Protein AF-A0A3G2UYZ2-F1 (afdb_monomer_lite)

Secondary structure (DSSP, 8-state):
--------HHHHHHHHHHTT-S-HHHHHHHHHHHHTS-HHHHHHHHIIIII---HHHHHHHHTS-HHHHHHHHHHHHHHHHHHHHHHHHHHHHHHHHHHHH---

Radius of gyration: 17.41 Å; chains: 1; bounding box: 42×29×56 Å

Structure (mmCIF, N/CA/C/O backbone):
data_AF-A0A3G2UYZ2-F1
#
_entry.id   AF-A0A3G2UYZ2-F1
#
loop_
_atom_site.group_PDB
_atom_site.id
_atom_site.type_symbol
_atom_site.label_atom_id
_atom_site.label_alt_id
_atom_site.label_comp_id
_atom_site.label_asym_id
_atom_site.label_entity_id
_atom_site.label_seq_id
_atom_site.pdbx_PDB_ins_code
_atom_site.Cartn_x
_atom_site.Cartn_y
_atom_site.Cartn_z
_atom_site.occupancy
_atom_site.B_iso_or_equiv
_atom_site.auth_seq_id
_atom_site.auth_comp_id
_atom_site.auth_asym_id
_atom_site.auth_atom_id
_atom_site.pdbx_PDB_model_num
ATOM 1 N N . MET A 1 1 ? 16.045 10.426 25.048 1.00 34.84 1 MET A N 1
ATOM 2 C CA . MET A 1 1 ? 16.022 9.330 24.056 1.00 34.84 1 MET A CA 1
ATOM 3 C C . MET A 1 1 ? 15.467 9.889 22.761 1.00 34.84 1 MET A C 1
ATOM 5 O O . MET A 1 1 ? 14.267 10.084 22.651 1.00 34.84 1 MET A O 1
ATOM 9 N N . THR A 1 2 ? 16.340 10.268 21.833 1.00 39.47 2 THR A N 1
ATOM 10 C CA . THR A 1 2 ? 15.962 10.768 20.508 1.00 39.47 2 THR A CA 1
ATOM 11 C C . THR A 1 2 ? 15.651 9.566 19.630 1.00 39.47 2 THR A C 1
ATOM 13 O O . THR A 1 2 ? 16.540 8.982 19.013 1.00 39.47 2 THR A O 1
ATOM 16 N N . ASP A 1 3 ? 14.386 9.163 19.636 1.00 40.12 3 ASP A N 1
ATOM 17 C CA . ASP A 1 3 ? 13.860 8.194 18.686 1.00 40.12 3 ASP A CA 1
ATOM 18 C C . ASP A 1 3 ? 13.945 8.852 17.303 1.00 40.12 3 ASP A C 1
ATOM 20 O O . ASP A 1 3 ? 13.203 9.787 16.988 1.00 40.12 3 ASP A O 1
ATOM 24 N N . ARG A 1 4 ? 14.958 8.488 16.507 1.00 37.59 4 ARG A N 1
ATOM 25 C CA . ARG A 1 4 ? 15.037 8.944 15.115 1.00 37.59 4 ARG A CA 1
ATOM 26 C C . ARG A 1 4 ? 13.733 8.499 14.456 1.00 37.59 4 ARG A C 1
ATOM 28 O O . ARG A 1 4 ? 13.479 7.295 14.465 1.00 37.59 4 ARG A O 1
ATOM 35 N N . PRO A 1 5 ? 12.937 9.393 13.841 1.00 42.19 5 PRO A N 1
ATOM 36 C CA . PRO A 1 5 ? 11.793 8.946 13.072 1.00 42.19 5 PRO A CA 1
ATOM 37 C C . PRO A 1 5 ? 12.355 8.091 11.942 1.00 42.19 5 PRO A C 1
ATOM 39 O O . PRO A 1 5 ? 13.014 8.592 11.029 1.00 42.19 5 PRO A O 1
ATOM 42 N N . ARG A 1 6 ? 12.169 6.774 12.057 1.00 46.03 6 ARG A N 1
ATOM 43 C CA . ARG A 1 6 ? 12.430 5.816 10.991 1.00 46.03 6 ARG A CA 1
ATOM 44 C C . ARG A 1 6 ? 11.636 6.345 9.805 1.00 46.03 6 ARG A C 1
ATOM 46 O O . ARG A 1 6 ? 10.410 6.368 9.862 1.00 46.03 6 ARG A O 1
ATOM 53 N N . MET A 1 7 ? 12.341 6.928 8.834 1.00 46.31 7 MET A N 1
ATOM 54 C CA . MET A 1 7 ? 11.727 7.645 7.722 1.00 46.31 7 MET A CA 1
ATOM 55 C C . MET A 1 7 ? 10.646 6.757 7.117 1.00 46.31 7 MET A C 1
ATOM 57 O O . MET A 1 7 ? 10.943 5.645 6.687 1.00 46.31 7 MET A O 1
ATOM 61 N N . ASP A 1 8 ? 9.410 7.253 7.133 1.00 59.59 8 ASP A N 1
ATOM 62 C CA . ASP A 1 8 ? 8.266 6.591 6.525 1.00 59.59 8 ASP A CA 1
ATOM 63 C C . ASP A 1 8 ? 8.614 6.279 5.056 1.00 59.59 8 ASP A C 1
ATOM 65 O O . ASP A 1 8 ? 8.852 7.219 4.280 1.00 59.59 8 ASP A O 1
ATOM 69 N N . PRO A 1 9 ? 8.694 4.993 4.662 1.00 56.22 9 PRO A N 1
ATOM 70 C CA . PRO A 1 9 ? 9.021 4.585 3.298 1.00 56.22 9 PRO A CA 1
ATOM 71 C C . PRO A 1 9 ? 8.133 5.274 2.258 1.00 56.22 9 PRO A C 1
ATOM 73 O O . PRO A 1 9 ? 8.586 5.571 1.152 1.00 56.22 9 PRO A O 1
ATOM 76 N N . TRP A 1 10 ? 6.901 5.634 2.630 1.00 59.44 10 TRP A N 1
ATOM 77 C CA . TRP A 1 10 ? 5.986 6.361 1.758 1.00 59.44 10 TRP A CA 1
ATOM 78 C C . TRP A 1 10 ? 6.284 7.834 1.646 1.00 59.44 10 TRP A C 1
ATOM 80 O O . TRP A 1 10 ? 6.049 8.395 0.583 1.00 59.44 10 TRP A O 1
ATOM 90 N N . ARG A 1 11 ? 6.839 8.483 2.674 1.00 63.59 11 ARG A N 1
ATOM 91 C CA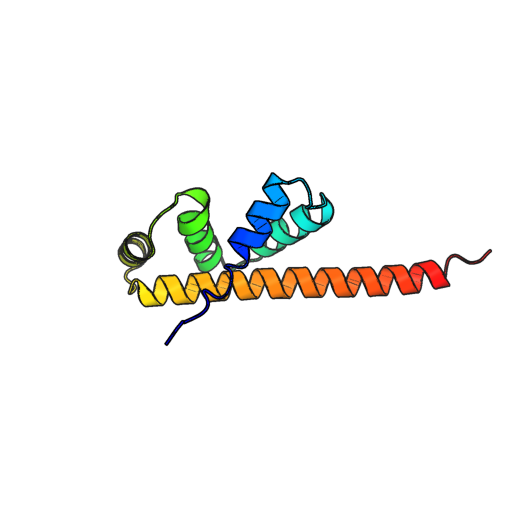 . ARG A 1 11 ? 7.330 9.857 2.511 1.00 63.59 11 ARG A CA 1
ATOM 92 C C . ARG A 1 11 ? 8.483 9.901 1.523 1.00 63.59 11 ARG A C 1
ATOM 94 O O . ARG A 1 11 ? 8.511 10.819 0.709 1.00 63.59 11 ARG A O 1
ATOM 101 N N . GLN A 1 12 ? 9.377 8.912 1.548 1.00 65.12 12 GLN A N 1
ATOM 102 C CA . GLN A 1 12 ? 10.430 8.792 0.539 1.00 65.12 12 GLN A CA 1
ATOM 103 C C . GLN A 1 12 ? 9.858 8.482 -0.844 1.00 65.12 12 GLN A C 1
ATOM 105 O O . GLN A 1 12 ? 10.198 9.177 -1.797 1.00 65.12 12 GLN A O 1
ATOM 110 N N . LEU A 1 13 ? 8.955 7.504 -0.968 1.00 63.53 13 LEU A N 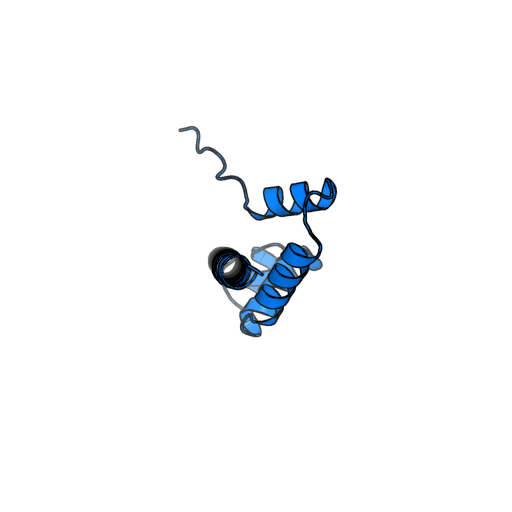1
ATOM 111 C CA . LEU A 1 13 ? 8.341 7.171 -2.254 1.00 63.53 13 LEU A CA 1
ATOM 112 C C . LEU A 1 13 ? 7.537 8.353 -2.818 1.00 63.53 13 LEU A C 1
ATOM 114 O O . LEU A 1 13 ? 7.695 8.695 -3.980 1.00 63.53 13 LEU A O 1
ATOM 118 N N . ALA A 1 14 ? 6.732 9.031 -1.997 1.00 63.91 14 ALA A N 1
ATOM 119 C CA . ALA A 1 14 ? 5.954 10.206 -2.385 1.00 63.91 14 ALA A CA 1
ATOM 120 C C . ALA A 1 14 ? 6.839 11.416 -2.713 1.00 63.91 14 ALA A C 1
ATOM 122 O O . ALA A 1 14 ? 6.501 12.188 -3.605 1.00 63.91 14 ALA A O 1
ATOM 123 N N . ALA A 1 15 ? 7.964 11.597 -2.013 1.00 67.81 15 ALA A N 1
ATOM 124 C CA . ALA A 1 15 ? 8.955 12.608 -2.370 1.00 67.81 15 ALA A CA 1
ATOM 125 C C . ALA A 1 15 ? 9.578 12.296 -3.733 1.00 67.81 15 ALA A C 1
ATOM 127 O O . ALA A 1 15 ? 9.552 13.156 -4.605 1.00 67.81 15 ALA A O 1
ATOM 128 N N . ARG A 1 16 ? 10.032 11.057 -3.960 1.00 65.56 16 ARG A N 1
ATOM 129 C CA . ARG A 1 16 ? 10.557 10.620 -5.263 1.00 65.56 16 ARG A CA 1
ATOM 130 C C . ARG A 1 16 ? 9.521 10.792 -6.376 1.00 65.56 16 ARG A C 1
ATOM 132 O O . ARG A 1 16 ? 9.851 11.289 -7.441 1.00 65.56 16 ARG A O 1
ATOM 139 N N . PHE A 1 17 ? 8.257 10.473 -6.109 1.00 65.06 17 PHE A N 1
ATOM 140 C CA . PHE A 1 17 ? 7.139 10.711 -7.025 1.00 65.06 17 PHE A CA 1
ATOM 141 C C . PHE A 1 17 ? 6.985 12.192 -7.381 1.00 65.06 17 PHE A C 1
ATOM 143 O O . PHE A 1 17 ? 6.903 12.535 -8.556 1.00 65.06 17 PHE A O 1
ATOM 150 N N . ARG A 1 18 ? 6.961 13.073 -6.369 1.00 65.50 18 ARG A N 1
ATOM 151 C CA . ARG A 1 18 ? 6.840 14.529 -6.556 1.00 65.50 18 ARG A CA 1
ATOM 152 C C . ARG A 1 18 ? 8.029 15.126 -7.300 1.00 65.50 18 ARG A C 1
ATOM 154 O O . ARG A 1 18 ? 7.845 16.087 -8.034 1.00 65.50 18 ARG A O 1
ATOM 161 N N . HIS A 1 19 ? 9.220 14.565 -7.113 1.00 72.50 19 HI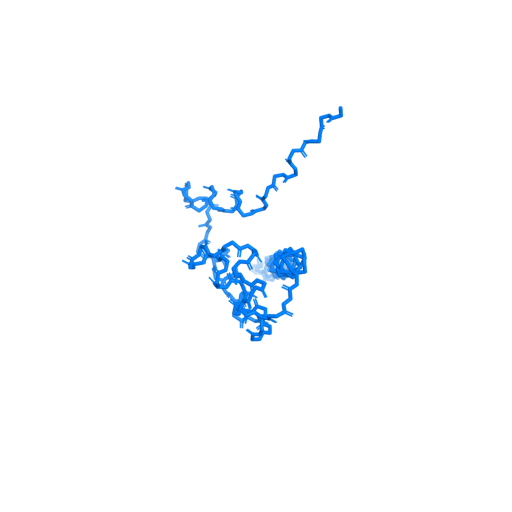S A N 1
ATOM 162 C CA . HIS A 1 19 ? 10.431 14.982 -7.817 1.00 72.50 19 HIS A CA 1
ATOM 163 C C . HIS A 1 19 ? 10.561 14.374 -9.223 1.00 72.50 19 HIS A C 1
ATOM 165 O O . HIS A 1 19 ? 11.474 14.741 -9.950 1.00 72.50 19 HIS A O 1
ATOM 171 N N . GLY A 1 20 ? 9.647 13.485 -9.636 1.00 61.12 20 GLY A N 1
ATOM 172 C CA . GLY A 1 20 ? 9.737 12.788 -10.923 1.00 61.12 20 GLY A CA 1
ATOM 173 C C . GLY A 1 20 ? 10.799 11.680 -10.958 1.00 61.12 20 GLY A C 1
ATOM 174 O O . GLY A 1 20 ? 11.030 11.087 -12.006 1.00 61.12 20 GLY A O 1
ATOM 175 N N . ASP A 1 21 ? 11.387 11.338 -9.809 1.00 67.31 21 ASP A N 1
ATOM 176 C CA . ASP A 1 21 ? 12.440 10.326 -9.625 1.00 67.31 21 ASP A CA 1
ATOM 177 C C . ASP A 1 21 ? 11.887 8.892 -9.501 1.00 67.31 21 ASP A C 1
ATOM 179 O O . ASP A 1 21 ? 12.509 7.995 -8.909 1.00 67.31 21 ASP A O 1
ATOM 183 N N . ILE A 1 22 ? 10.677 8.672 -10.014 1.00 68.88 22 ILE A N 1
ATOM 184 C CA . ILE A 1 22 ? 10.067 7.351 -10.122 1.00 68.88 22 ILE A CA 1
ATOM 185 C C . ILE A 1 22 ? 9.834 7.047 -11.586 1.00 68.88 22 ILE A C 1
ATOM 187 O O . ILE A 1 22 ? 9.062 7.701 -12.286 1.00 68.88 22 ILE A O 1
ATOM 191 N N . THR A 1 23 ? 10.505 5.998 -12.040 1.00 75.56 23 THR A N 1
ATOM 192 C CA . THR A 1 23 ? 10.338 5.515 -13.400 1.00 75.56 23 THR A CA 1
ATOM 193 C C . THR A 1 23 ? 8.928 4.933 -13.582 1.00 75.56 23 THR A C 1
ATOM 195 O O . THR A 1 23 ? 8.385 4.308 -12.665 1.00 75.56 23 THR A O 1
ATOM 198 N N . PRO A 1 24 ? 8.331 5.021 -14.786 1.00 76.62 24 PRO A N 1
ATOM 199 C CA . PRO A 1 24 ? 7.025 4.414 -15.060 1.00 76.62 24 PRO A CA 1
ATOM 200 C C . PRO A 1 24 ? 6.967 2.907 -14.765 1.00 76.62 24 PRO A C 1
ATOM 202 O O . PRO A 1 24 ? 5.897 2.351 -14.522 1.00 76.62 24 PRO A O 1
ATOM 205 N N . ILE A 1 25 ? 8.115 2.219 -14.797 1.00 78.69 25 ILE A N 1
ATOM 206 C CA . ILE A 1 25 ? 8.195 0.799 -14.460 1.00 78.69 25 ILE A CA 1
ATOM 207 C C . ILE A 1 25 ? 8.102 0.560 -12.952 1.00 78.69 25 ILE A C 1
ATOM 209 O O . ILE A 1 25 ? 7.347 -0.318 -12.551 1.00 78.69 25 ILE A O 1
ATOM 213 N N . GLU A 1 26 ? 8.781 1.355 -12.120 1.00 75.94 26 GLU A N 1
ATOM 214 C CA . GLU A 1 26 ? 8.639 1.292 -10.658 1.00 75.94 26 GLU A CA 1
ATOM 215 C C . GLU A 1 26 ? 7.191 1.565 -10.241 1.00 75.94 26 GLU A C 1
ATOM 217 O O . GLU A 1 26 ? 6.655 0.856 -9.392 1.00 75.94 26 GLU A O 1
ATOM 222 N N . LEU A 1 27 ? 6.524 2.502 -10.922 1.00 78.75 27 LEU A N 1
ATOM 223 C CA . LEU A 1 27 ? 5.111 2.797 -10.706 1.00 78.75 27 LEU A CA 1
ATOM 224 C C . LEU A 1 27 ? 4.203 1.593 -10.907 1.00 78.75 27 LEU A C 1
ATOM 226 O O . LEU A 1 27 ? 3.382 1.260 -10.056 1.00 78.75 27 LEU A O 1
ATOM 230 N N . ARG A 1 28 ? 4.380 0.925 -12.048 1.00 81.75 28 ARG A N 1
ATOM 231 C CA . ARG A 1 28 ? 3.598 -0.256 -12.403 1.00 81.75 28 ARG A CA 1
ATOM 232 C C . ARG A 1 28 ? 3.843 -1.411 -11.441 1.00 81.75 28 ARG A C 1
ATOM 234 O O . ARG A 1 28 ? 2.924 -2.184 -11.208 1.00 81.75 28 ARG A O 1
ATOM 241 N N . ARG A 1 29 ? 5.052 -1.539 -10.882 1.00 83.25 29 ARG A N 1
ATOM 242 C CA . ARG A 1 29 ? 5.337 -2.565 -9.866 1.00 83.25 29 ARG A CA 1
ATOM 243 C C . ARG A 1 29 ? 4.592 -2.282 -8.570 1.00 83.25 29 ARG A C 1
ATOM 245 O O . ARG A 1 29 ? 3.977 -3.192 -8.037 1.00 83.25 29 ARG A O 1
ATOM 252 N N . VAL A 1 30 ? 4.613 -1.034 -8.101 1.00 83.62 30 VAL A N 1
ATOM 253 C CA . VAL A 1 30 ? 3.868 -0.640 -6.897 1.00 83.62 30 VAL A CA 1
ATOM 254 C C . VAL A 1 30 ? 2.370 -0.855 -7.102 1.00 83.62 30 VAL A C 1
ATOM 256 O O . VAL A 1 30 ? 1.745 -1.472 -6.252 1.00 83.62 30 VAL A O 1
ATOM 259 N N . ALA A 1 31 ? 1.814 -0.427 -8.241 1.00 84.25 31 ALA A N 1
ATOM 260 C CA . ALA A 1 31 ? 0.401 -0.639 -8.559 1.00 84.25 31 ALA A CA 1
ATOM 261 C C . ALA A 1 31 ? 0.029 -2.130 -8.542 1.00 84.25 31 ALA A C 1
ATOM 263 O O . ALA A 1 31 ? -0.876 -2.522 -7.823 1.00 84.25 31 ALA A O 1
ATOM 264 N N . ARG A 1 32 ? 0.810 -2.982 -9.220 1.00 86.75 32 ARG A N 1
ATOM 265 C CA . ARG A 1 32 ? 0.594 -4.440 -9.202 1.00 86.75 32 ARG A CA 1
ATOM 266 C C . ARG A 1 32 ? 0.698 -5.048 -7.809 1.00 86.75 32 ARG A C 1
ATOM 268 O O . ARG A 1 32 ? -0.036 -5.976 -7.506 1.00 86.75 32 ARG A O 1
ATOM 275 N N . ALA A 1 33 ? 1.631 -4.570 -6.992 1.00 88.12 33 ALA A N 1
ATOM 276 C CA . ALA A 1 33 ? 1.795 -5.059 -5.630 1.00 88.12 33 ALA A CA 1
ATOM 277 C C . ALA A 1 33 ? 0.610 -4.662 -4.737 1.00 88.12 33 ALA A C 1
ATOM 279 O O . ALA A 1 33 ? 0.246 -5.433 -3.858 1.00 88.12 33 ALA A O 1
ATOM 280 N N . VAL A 1 34 ? 0.003 -3.495 -4.978 1.00 88.12 34 VAL A N 1
ATOM 281 C CA . VAL A 1 34 ? -1.248 -3.076 -4.329 1.00 88.12 34 VAL A CA 1
ATOM 282 C C . VAL A 1 34 ? -2.420 -3.925 -4.829 1.00 88.12 34 VAL A C 1
ATOM 284 O O . VAL A 1 34 ? -3.134 -4.479 -4.003 1.00 88.12 34 VAL A O 1
ATOM 287 N N . ASP A 1 35 ? -2.563 -4.113 -6.144 1.00 87.25 35 ASP A N 1
ATOM 288 C CA . ASP A 1 35 ? -3.635 -4.929 -6.745 1.00 87.25 35 ASP A CA 1
ATOM 289 C C . ASP A 1 35 ? -3.570 -6.409 -6.324 1.00 87.25 35 ASP A C 1
ATOM 291 O O . ASP A 1 35 ? -4.569 -7.119 -6.365 1.00 87.25 35 ASP A O 1
ATOM 295 N N . ALA A 1 36 ? -2.386 -6.897 -5.944 1.00 88.69 36 ALA A N 1
ATOM 296 C CA . ALA A 1 36 ? -2.169 -8.268 -5.486 1.00 88.69 36 ALA A CA 1
ATOM 297 C C . ALA A 1 36 ? -2.426 -8.464 -3.980 1.00 88.69 36 ALA A C 1
ATOM 299 O O . ALA A 1 36 ? -2.244 -9.575 -3.472 1.00 88.69 36 ALA A O 1
ATOM 300 N N . LEU A 1 37 ? -2.789 -7.407 -3.248 1.00 89.25 37 LEU A N 1
ATOM 301 C CA . LEU A 1 37 ? -3.149 -7.530 -1.840 1.00 89.25 37 LEU A CA 1
ATOM 302 C C . LEU A 1 37 ? -4.465 -8.310 -1.686 1.00 89.25 37 LEU A C 1
ATOM 304 O O . LEU A 1 37 ? -5.361 -8.164 -2.512 1.00 89.25 37 LEU A O 1
ATOM 308 N N . PRO A 1 38 ? -4.616 -9.092 -0.602 1.00 91.19 38 PRO A N 1
ATOM 309 C CA . PRO A 1 38 ? -5.920 -9.587 -0.169 1.00 91.19 38 PRO A CA 1
ATOM 310 C C . PRO A 1 38 ? -6.947 -8.452 -0.048 1.00 91.19 38 PRO A C 1
ATOM 312 O O . PRO A 1 38 ? -6.580 -7.351 0.362 1.00 91.19 38 PRO A O 1
ATOM 315 N N . ASP A 1 39 ? -8.216 -8.720 -0.364 1.00 89.62 39 ASP A N 1
ATOM 316 C CA . ASP A 1 39 ? -9.274 -7.698 -0.447 1.00 89.62 39 ASP A CA 1
ATOM 317 C C . ASP A 1 39 ? -9.401 -6.843 0.825 1.00 89.62 39 ASP A C 1
ATOM 319 O O . ASP A 1 39 ? -9.557 -5.623 0.746 1.00 89.62 39 ASP A O 1
ATOM 323 N N . ASP A 1 40 ? -9.279 -7.459 2.004 1.00 88.69 40 ASP A N 1
ATOM 324 C CA . ASP A 1 40 ? -9.335 -6.773 3.298 1.00 88.69 40 ASP A CA 1
ATOM 325 C C . ASP A 1 40 ? -8.162 -5.799 3.476 1.00 88.69 40 ASP A C 1
ATOM 327 O O . ASP A 1 40 ? -8.332 -4.651 3.891 1.00 88.69 40 ASP A O 1
ATOM 331 N N . LEU A 1 41 ? -6.961 -6.234 3.102 1.00 89.12 41 LEU A N 1
ATOM 332 C CA . LEU A 1 41 ? -5.748 -5.432 3.157 1.00 89.12 41 LEU A CA 1
ATOM 333 C C . LEU A 1 41 ? -5.730 -4.335 2.087 1.00 89.12 41 LEU A C 1
ATOM 335 O O . LEU A 1 41 ? -5.279 -3.221 2.360 1.00 89.12 41 LEU A O 1
ATOM 339 N N . HIS A 1 42 ? -6.245 -4.624 0.894 1.00 89.31 42 HIS A N 1
ATOM 340 C CA . HIS A 1 42 ? -6.418 -3.647 -0.172 1.00 89.31 42 HIS A CA 1
ATOM 341 C C . HIS A 1 42 ? -7.391 -2.541 0.256 1.00 89.31 42 HIS A C 1
ATOM 343 O O . HIS A 1 42 ? -7.090 -1.357 0.105 1.00 89.31 42 HIS A O 1
ATOM 349 N N . HIS A 1 43 ? -8.522 -2.910 0.862 1.00 89.62 43 HIS A N 1
ATOM 350 C CA . HIS A 1 43 ? -9.510 -1.952 1.352 1.00 89.62 43 HIS A CA 1
ATOM 351 C C . HIS A 1 43 ? -8.937 -1.041 2.447 1.00 89.62 43 HIS A C 1
ATOM 353 O O . HIS A 1 43 ? -8.996 0.182 2.317 1.00 89.62 43 HIS A O 1
ATOM 359 N N . ILE A 1 44 ? -8.280 -1.621 3.459 1.00 89.69 44 ILE A N 1
ATOM 360 C CA . ILE A 1 44 ? -7.590 -0.874 4.526 1.00 89.69 44 ILE A CA 1
ATOM 361 C C . ILE A 1 44 ? -6.542 0.083 3.946 1.00 89.69 44 ILE A C 1
ATOM 363 O O . ILE A 1 44 ? -6.414 1.230 4.383 1.00 89.69 44 ILE A O 1
ATOM 367 N N . PHE A 1 45 ? -5.772 -0.381 2.959 1.00 88.44 45 PHE A N 1
ATOM 368 C CA . PHE A 1 45 ? -4.771 0.443 2.294 1.00 88.44 45 PHE A CA 1
ATOM 369 C C . PHE A 1 45 ? -5.409 1.643 1.591 1.00 88.44 45 PHE A C 1
ATOM 371 O O . PHE A 1 45 ? -4.930 2.766 1.755 1.00 88.44 45 PHE A O 1
ATOM 378 N N . CYS A 1 46 ? -6.495 1.426 0.850 1.00 87.00 46 CYS A N 1
ATOM 379 C CA . CYS A 1 46 ? -7.198 2.480 0.127 1.00 87.00 46 CYS A CA 1
ATOM 380 C C . CYS A 1 46 ? -7.821 3.520 1.065 1.00 87.00 46 CYS A C 1
ATOM 382 O O . CYS A 1 46 ? -7.613 4.719 0.859 1.00 87.00 46 CYS A O 1
ATOM 384 N N . GLN A 1 47 ? -8.478 3.073 2.134 1.00 86.94 47 GLN A N 1
ATOM 385 C CA . GLN A 1 47 ? -9.038 3.938 3.174 1.00 86.94 47 GLN A CA 1
ATOM 386 C C . GLN A 1 47 ? -7.966 4.828 3.817 1.00 86.94 47 GLN A C 1
ATOM 388 O O . GLN A 1 47 ? -8.111 6.047 3.915 1.00 86.94 47 GLN A O 1
ATOM 393 N N . CYS A 1 48 ? -6.829 4.240 4.191 1.00 87.31 48 CYS A N 1
ATOM 394 C CA . CYS A 1 48 ? -5.728 5.000 4.775 1.00 87.31 48 CYS A CA 1
ATOM 395 C C . CYS A 1 48 ? -5.091 5.965 3.763 1.00 87.31 48 CYS A C 1
ATOM 397 O O . CYS A 1 48 ? -4.775 7.110 4.089 1.00 87.31 48 CYS A O 1
ATOM 399 N N . ARG A 1 49 ? -4.861 5.510 2.525 1.00 83.75 49 ARG A N 1
ATOM 400 C CA . ARG A 1 49 ? -3.990 6.220 1.582 1.00 83.75 49 ARG A CA 1
ATOM 401 C C . ARG A 1 49 ? -4.709 7.219 0.685 1.00 83.75 49 ARG A C 1
ATOM 403 O O . ARG A 1 49 ? -4.111 8.259 0.386 1.00 83.75 49 ARG A O 1
ATOM 410 N N . PHE A 1 50 ? -5.902 6.880 0.206 1.00 82.00 50 PHE A N 1
ATOM 411 C CA . PHE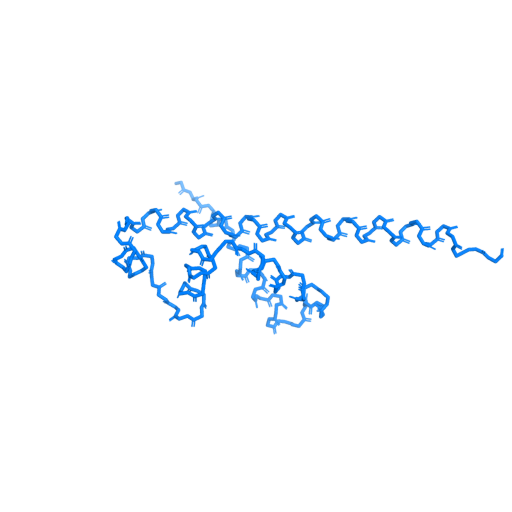 A 1 50 ? -6.655 7.669 -0.772 1.00 82.00 50 PHE A CA 1
ATOM 412 C C . PHE A 1 50 ? -7.791 8.452 -0.127 1.00 82.00 50 PHE A C 1
ATOM 414 O O . PHE A 1 50 ? -8.006 9.600 -0.500 1.00 82.00 50 PHE A O 1
ATOM 421 N N . GLU A 1 51 ? -8.461 7.863 0.861 1.00 86.19 51 GLU A N 1
ATOM 422 C CA . GLU A 1 51 ? -9.533 8.538 1.603 1.00 86.19 51 GLU A CA 1
ATOM 423 C C . GLU A 1 51 ? -8.981 9.361 2.777 1.00 86.19 51 GLU A C 1
ATOM 425 O O . GLU A 1 51 ? -9.618 10.309 3.225 1.00 86.19 51 GLU A O 1
ATOM 430 N N . GLY A 1 52 ? -7.755 9.063 3.223 1.00 84.75 52 GLY A N 1
ATOM 431 C CA . GLY A 1 52 ? -7.070 9.822 4.269 1.00 84.75 52 GLY A CA 1
ATOM 432 C C . GLY A 1 52 ? -7.604 9.549 5.673 1.00 84.75 52 GLY A C 1
ATOM 433 O O . GLY A 1 52 ? -7.360 10.357 6.569 1.00 84.75 52 GLY A O 1
ATOM 434 N N . LEU A 1 53 ? -8.304 8.426 5.861 1.00 87.56 53 LEU A N 1
ATOM 435 C CA . LEU A 1 53 ? -8.830 8.025 7.159 1.00 87.56 53 LEU A CA 1
ATOM 436 C C . LEU A 1 53 ? -7.690 7.749 8.142 1.00 87.56 53 LEU A C 1
ATOM 438 O O . LEU A 1 53 ? -6.662 7.144 7.813 1.00 87.56 53 LEU A O 1
ATOM 442 N N . SER A 1 54 ? -7.890 8.189 9.377 1.00 88.94 54 SER A N 1
ATOM 443 C CA . SER A 1 54 ? -7.020 7.860 10.496 1.00 88.94 54 SER A CA 1
ATOM 444 C C . SER A 1 54 ? -7.155 6.384 10.878 1.00 88.94 54 SER A C 1
ATOM 446 O O . SER A 1 54 ? -8.151 5.721 10.596 1.00 88.94 54 SER A O 1
ATOM 448 N N . PHE A 1 55 ? -6.162 5.850 11.592 1.00 88.31 55 PHE A N 1
ATOM 449 C CA . PHE A 1 55 ? -6.234 4.468 12.080 1.00 88.31 55 PHE A CA 1
ATOM 450 C C . PHE A 1 55 ? -7.387 4.234 13.064 1.00 88.31 55 PHE A C 1
ATOM 452 O O . PHE A 1 55 ? -7.833 3.099 13.194 1.00 88.31 55 PHE A O 1
ATOM 459 N N . ALA A 1 56 ? -7.855 5.283 13.748 1.00 88.94 56 ALA A N 1
ATOM 460 C CA . ALA A 1 56 ? -9.024 5.201 14.617 1.00 88.94 56 ALA A CA 1
ATOM 461 C C . ALA A 1 56 ? -10.303 5.002 13.793 1.00 88.94 56 ALA A C 1
ATOM 463 O O . ALA A 1 56 ? -11.020 4.043 14.039 1.00 88.94 56 ALA A O 1
ATOM 464 N N . GLU A 1 57 ? -10.516 5.820 12.758 1.00 89.81 57 GLU A N 1
ATOM 465 C CA . GLU A 1 57 ? -11.681 5.714 11.862 1.00 89.81 57 GLU A CA 1
ATOM 466 C C . GLU A 1 57 ? -11.702 4.380 11.100 1.00 89.81 57 GLU A C 1
ATOM 468 O O . GLU A 1 57 ? -12.743 3.739 10.980 1.00 89.81 57 GLU A O 1
ATOM 473 N N . ILE A 1 58 ? -10.537 3.915 10.636 1.00 89.31 58 ILE A N 1
ATOM 474 C CA . ILE A 1 58 ? -10.400 2.590 10.009 1.00 89.31 58 ILE A CA 1
ATOM 475 C C . ILE A 1 58 ? -10.718 1.479 11.017 1.00 89.31 58 ILE A C 1
ATOM 477 O O . ILE A 1 58 ? -11.372 0.497 10.672 1.00 89.31 58 ILE A O 1
ATOM 481 N N . GLY A 1 59 ? -10.242 1.619 12.257 1.00 90.56 59 GLY A N 1
ATOM 482 C CA . GLY A 1 59 ? -10.505 0.664 13.328 1.00 90.56 59 GLY A CA 1
ATOM 483 C C . GLY A 1 59 ? -11.992 0.558 13.659 1.00 90.56 59 GLY A C 1
ATOM 484 O O . GLY A 1 59 ? -12.520 -0.548 13.710 1.00 90.56 59 GLY A O 1
ATOM 485 N N . GLU A 1 60 ? -12.677 1.695 13.792 1.00 91.94 60 GLU A N 1
ATOM 486 C CA . GLU A 1 60 ? -14.125 1.763 14.023 1.00 91.94 60 GLU A CA 1
ATOM 487 C C . GLU A 1 60 ? -14.921 1.101 12.892 1.00 91.94 60 GLU A C 1
ATOM 489 O O . GLU A 1 60 ? -15.827 0.315 13.159 1.00 91.94 60 GLU A O 1
ATOM 494 N N . GLY A 1 61 ? -14.554 1.351 11.630 1.00 89.75 61 GLY A N 1
ATOM 495 C CA . GLY A 1 61 ? -15.229 0.752 10.474 1.00 89.75 61 GLY A CA 1
ATOM 496 C C . GLY A 1 61 ? -15.052 -0.767 10.344 1.00 89.75 61 GLY A C 1
ATOM 497 O O . GLY A 1 61 ? -15.840 -1.416 9.658 1.00 89.75 61 GLY A O 1
ATOM 498 N N . LEU A 1 62 ? -14.031 -1.336 10.991 1.00 89.06 62 LEU A N 1
ATOM 499 C CA . LEU A 1 62 ? -13.667 -2.755 10.905 1.00 89.06 62 LEU A CA 1
ATOM 500 C C . LEU A 1 62 ? -13.822 -3.513 12.229 1.00 89.06 62 LEU A C 1
ATOM 502 O O . LEU A 1 62 ? -13.466 -4.688 12.284 1.00 89.06 62 LEU A O 1
ATOM 506 N N . ASP A 1 63 ? -14.328 -2.855 13.274 1.00 93.69 63 ASP A N 1
ATOM 507 C CA . ASP A 1 63 ? -14.431 -3.391 14.638 1.00 93.69 63 ASP A CA 1
ATOM 508 C C . ASP A 1 63 ? -13.087 -3.924 15.186 1.00 93.69 63 ASP A C 1
ATOM 510 O O . ASP A 1 63 ? -12.991 -4.984 15.805 1.00 93.69 63 ASP A O 1
ATOM 514 N N . ILE A 1 64 ? -12.002 -3.185 14.928 1.00 92.75 64 ILE A N 1
ATOM 515 C CA . ILE A 1 64 ? -10.654 -3.483 15.432 1.00 92.75 64 ILE A CA 1
ATOM 516 C C . ILE A 1 64 ? -10.047 -2.272 16.140 1.00 92.75 64 ILE A C 1
ATOM 518 O O . ILE A 1 64 ? -10.410 -1.121 15.909 1.00 92.75 64 ILE A O 1
ATOM 522 N N . SER A 1 65 ? -9.042 -2.511 16.984 1.00 94.88 65 SER A N 1
ATOM 523 C CA . SER A 1 65 ? -8.311 -1.407 17.615 1.00 94.88 65 SER A CA 1
ATOM 524 C C . SER A 1 65 ? -7.512 -0.583 16.593 1.00 94.88 65 SER A C 1
ATOM 526 O O . SER A 1 65 ? -6.962 -1.121 15.628 1.00 94.88 65 SER A O 1
ATOM 528 N N . ALA A 1 66 ? -7.342 0.716 16.859 1.00 90.12 66 ALA A N 1
ATOM 529 C CA . ALA A 1 66 ? -6.506 1.594 16.034 1.00 90.12 66 ALA A CA 1
ATOM 530 C C . ALA A 1 66 ? -5.053 1.089 15.905 1.00 90.12 66 ALA A C 1
ATOM 532 O O . ALA A 1 66 ? -4.422 1.233 14.858 1.00 90.12 66 ALA A O 1
ATOM 533 N N . GLU A 1 67 ? -4.518 0.453 16.951 1.00 91.12 67 GLU A N 1
ATOM 534 C CA . GLU A 1 67 ? -3.178 -0.142 16.920 1.00 91.12 67 GLU A CA 1
ATOM 535 C C . GLU A 1 67 ? -3.124 -1.384 16.018 1.00 91.12 67 GLU A C 1
ATOM 537 O O . GLU A 1 67 ? -2.121 -1.652 15.358 1.00 91.12 67 GLU A O 1
ATOM 542 N N . GLU A 1 68 ? -4.209 -2.150 15.939 1.00 90.75 68 GLU A N 1
ATOM 543 C CA . GLU A 1 68 ? -4.314 -3.252 14.991 1.00 90.75 68 GLU A CA 1
ATOM 544 C C . GLU A 1 68 ? -4.432 -2.768 13.547 1.00 90.75 68 GLU A C 1
ATOM 546 O O . GLU A 1 68 ? -3.707 -3.275 12.688 1.00 90.75 68 GLU A O 1
ATOM 551 N N . ALA A 1 69 ? -5.239 -1.737 13.289 1.00 88.56 69 ALA A N 1
ATOM 552 C CA . ALA A 1 69 ? -5.290 -1.078 11.985 1.00 88.56 69 ALA A CA 1
ATOM 553 C C . ALA A 1 69 ? -3.899 -0.562 11.572 1.00 88.56 69 ALA A C 1
ATOM 555 O O . ALA A 1 69 ? -3.425 -0.844 10.470 1.00 88.56 69 ALA A O 1
ATOM 556 N N . A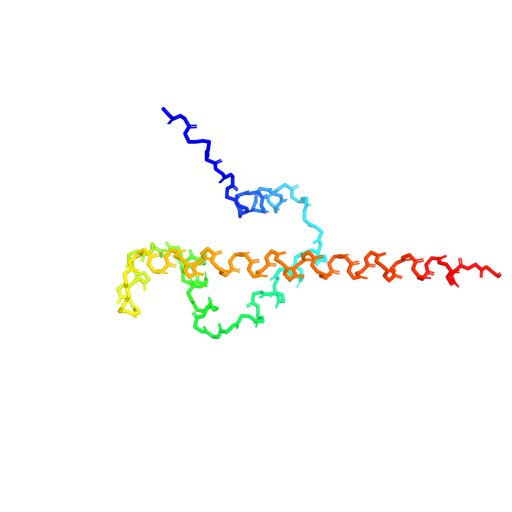RG A 1 70 ? -3.176 0.092 12.493 1.00 88.75 70 ARG A N 1
ATOM 557 C CA . ARG A 1 70 ? -1.790 0.536 12.282 1.00 88.75 70 ARG A CA 1
ATOM 558 C C . ARG A 1 70 ? -0.850 -0.625 11.943 1.00 88.75 70 ARG A C 1
ATOM 560 O O . ARG A 1 70 ? -0.051 -0.505 11.012 1.00 88.75 70 ARG A O 1
ATOM 567 N N . ARG A 1 71 ? -0.925 -1.746 12.671 1.00 90.75 71 ARG A N 1
ATOM 568 C CA . ARG A 1 71 ? -0.110 -2.945 12.399 1.00 90.75 71 ARG A CA 1
ATOM 569 C C . ARG A 1 71 ? -0.426 -3.553 11.034 1.00 90.75 71 ARG A C 1
ATOM 571 O O . ARG A 1 71 ? 0.508 -3.891 10.308 1.00 90.75 71 ARG A O 1
ATOM 578 N N . LYS A 1 72 ? -1.706 -3.652 10.666 1.00 90.44 72 LYS A N 1
ATOM 579 C CA . LYS A 1 72 ? -2.138 -4.133 9.344 1.00 90.44 72 LYS A CA 1
ATOM 580 C C . LYS A 1 72 ? -1.588 -3.239 8.235 1.00 90.44 72 LYS A C 1
ATOM 582 O O . LYS A 1 72 ? -0.946 -3.751 7.322 1.00 90.44 72 LYS A O 1
ATOM 587 N N . VAL A 1 73 ? -1.721 -1.916 8.365 1.00 88.38 73 VAL A N 1
ATOM 588 C CA . VAL A 1 73 ? -1.135 -0.951 7.420 1.00 88.38 73 VAL A CA 1
ATOM 589 C C . VAL A 1 73 ? 0.380 -1.125 7.333 1.00 88.38 73 VAL A C 1
ATOM 591 O O . VAL A 1 73 ? 0.902 -1.309 6.242 1.00 88.38 73 VAL A O 1
ATOM 594 N N . ALA A 1 74 ? 1.109 -1.173 8.449 1.00 86.56 74 ALA A N 1
ATOM 595 C CA . ALA A 1 74 ? 2.556 -1.404 8.421 1.00 86.56 74 ALA A CA 1
ATOM 596 C C . ALA A 1 74 ? 2.943 -2.724 7.719 1.00 86.56 74 ALA A C 1
ATOM 598 O O . ALA A 1 74 ? 3.920 -2.763 6.967 1.00 86.56 74 ALA A O 1
ATOM 599 N N . GLY A 1 75 ? 2.160 -3.788 7.920 1.00 88.94 75 GLY A N 1
ATOM 600 C CA . GLY A 1 75 ? 2.327 -5.071 7.238 1.00 88.94 75 GLY A CA 1
ATOM 601 C C . GLY A 1 75 ? 2.115 -4.977 5.726 1.00 88.94 75 GLY A C 1
ATOM 602 O O . GLY A 1 75 ? 2.950 -5.460 4.964 1.00 88.94 75 GLY A O 1
ATOM 603 N N . ILE A 1 76 ? 1.061 -4.286 5.286 1.00 89.12 76 ILE A N 1
ATOM 604 C CA . ILE A 1 76 ? 0.784 -4.019 3.865 1.00 89.12 76 ILE A CA 1
ATOM 605 C C . ILE A 1 76 ? 1.978 -3.329 3.201 1.00 89.12 76 ILE A C 1
ATOM 607 O O . ILE A 1 76 ? 2.442 -3.728 2.134 1.00 89.12 76 ILE A O 1
ATOM 611 N N . ILE A 1 77 ? 2.525 -2.318 3.869 1.00 86.00 77 ILE A N 1
ATOM 612 C CA . ILE A 1 77 ? 3.670 -1.550 3.380 1.00 86.00 77 ILE A CA 1
ATOM 613 C C . ILE A 1 77 ? 4.899 -2.443 3.207 1.00 86.00 77 ILE A C 1
ATOM 615 O O . ILE A 1 77 ? 5.613 -2.342 2.204 1.00 86.00 77 ILE A O 1
ATOM 619 N N . ALA A 1 78 ? 5.146 -3.325 4.175 1.00 85.69 78 ALA A N 1
ATOM 620 C CA . ALA A 1 78 ? 6.240 -4.280 4.110 1.00 85.69 78 ALA A CA 1
ATOM 621 C C . ALA A 1 78 ? 6.052 -5.280 2.958 1.00 85.69 78 ALA A C 1
ATOM 623 O O . ALA A 1 78 ? 7.015 -5.550 2.240 1.00 85.69 78 ALA A O 1
ATOM 624 N N . LEU A 1 79 ? 4.828 -5.772 2.734 1.00 86.81 79 LEU A N 1
ATOM 625 C CA . LEU A 1 79 ? 4.504 -6.671 1.621 1.00 86.81 79 LEU A CA 1
ATOM 626 C C . LEU A 1 79 ? 4.759 -6.010 0.263 1.00 86.81 79 LEU A C 1
ATOM 628 O O . LEU A 1 79 ? 5.478 -6.576 -0.560 1.00 86.81 79 LEU A O 1
ATOM 632 N N . ILE A 1 80 ? 4.256 -4.789 0.058 1.00 86.44 80 ILE A N 1
ATOM 633 C CA . ILE A 1 80 ? 4.476 -4.030 -1.183 1.00 86.44 80 ILE A CA 1
ATOM 634 C C . ILE A 1 80 ? 5.974 -3.788 -1.406 1.00 86.44 80 ILE A C 1
ATOM 636 O O . ILE A 1 80 ? 6.494 -3.983 -2.507 1.00 86.44 80 ILE A O 1
ATOM 640 N N . SER A 1 81 ? 6.696 -3.389 -0.356 1.00 82.69 81 SER A N 1
ATOM 641 C CA . SER A 1 81 ? 8.140 -3.136 -0.441 1.00 82.69 81 SER A CA 1
ATOM 642 C C . SER A 1 81 ? 8.908 -4.410 -0.805 1.00 82.69 81 SER A C 1
ATOM 644 O O . SER A 1 81 ? 9.775 -4.397 -1.676 1.00 82.69 81 SER A O 1
ATOM 646 N N . HIS A 1 82 ? 8.553 -5.537 -0.189 1.00 84.88 82 HIS A N 1
ATOM 647 C CA . HIS A 1 82 ? 9.191 -6.817 -0.460 1.00 84.88 82 HIS A CA 1
ATOM 648 C C . HIS A 1 82 ? 8.927 -7.314 -1.887 1.00 84.88 82 HIS A C 1
ATOM 650 O O . HIS A 1 82 ? 9.857 -7.759 -2.565 1.00 84.88 82 HIS A O 1
ATOM 656 N N . ASP A 1 83 ? 7.685 -7.221 -2.366 1.00 86.19 83 ASP A N 1
ATOM 657 C CA . ASP A 1 83 ? 7.335 -7.649 -3.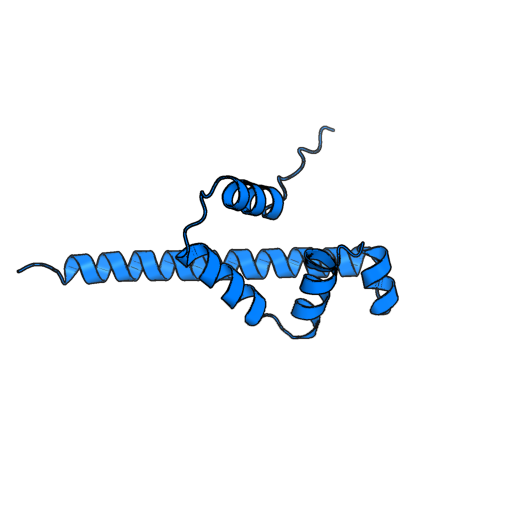720 1.00 86.19 83 ASP A CA 1
ATOM 658 C C . ASP A 1 83 ? 8.032 -6.786 -4.780 1.00 86.19 83 ASP A C 1
ATOM 660 O O . ASP A 1 83 ? 8.688 -7.303 -5.691 1.00 86.19 83 ASP A O 1
ATOM 664 N N . THR A 1 84 ? 8.000 -5.462 -4.610 1.00 82.62 84 THR A N 1
ATOM 665 C CA . THR A 1 84 ? 8.656 -4.532 -5.540 1.00 82.62 84 THR A CA 1
ATOM 666 C C . THR A 1 84 ? 10.171 -4.742 -5.603 1.00 82.62 84 THR A C 1
ATOM 668 O O . THR A 1 84 ? 10.745 -4.746 -6.700 1.00 82.62 84 THR A O 1
ATOM 671 N N . GLU A 1 85 ? 10.829 -5.005 -4.469 1.00 84.75 85 GLU A N 1
ATOM 672 C CA . GLU A 1 85 ? 12.243 -5.389 -4.432 1.00 84.75 85 GLU A CA 1
ATOM 673 C C . GLU A 1 85 ? 12.506 -6.729 -5.122 1.00 84.75 85 GLU A C 1
ATOM 675 O O . GLU A 1 85 ? 13.460 -6.855 -5.899 1.00 84.75 85 GLU A O 1
ATOM 680 N N . ARG A 1 86 ? 11.678 -7.744 -4.855 1.00 86.62 86 ARG A N 1
ATOM 681 C CA . ARG A 1 86 ? 11.814 -9.072 -5.463 1.00 86.62 86 ARG A CA 1
ATOM 682 C C . ARG A 1 86 ? 11.727 -8.979 -6.984 1.00 86.62 86 ARG A C 1
ATOM 684 O O . ARG A 1 86 ? 12.578 -9.545 -7.677 1.00 86.62 86 ARG A O 1
ATOM 691 N N . GLN A 1 87 ? 10.760 -8.226 -7.501 1.00 84.31 87 GLN A N 1
ATOM 692 C CA . GLN A 1 87 ? 10.609 -7.976 -8.932 1.00 84.31 87 GLN A CA 1
ATOM 693 C C . GLN A 1 87 ? 11.809 -7.212 -9.509 1.00 84.31 87 GLN A C 1
ATOM 695 O O . GLN A 1 87 ? 12.330 -7.588 -10.561 1.00 84.31 87 GLN A O 1
ATOM 700 N N . ALA A 1 88 ? 12.309 -6.189 -8.809 1.00 83.38 88 ALA A N 1
ATOM 701 C CA . ALA A 1 88 ? 13.484 -5.434 -9.247 1.00 83.38 88 ALA A CA 1
ATOM 702 C C . ALA A 1 88 ? 14.735 -6.325 -9.360 1.00 83.38 88 ALA A C 1
ATOM 704 O O . ALA A 1 88 ? 15.468 -6.254 -10.350 1.00 83.38 88 ALA A O 1
ATOM 705 N N . ARG A 1 89 ? 14.958 -7.212 -8.379 1.00 85.81 89 ARG A N 1
ATOM 706 C CA . ARG A 1 89 ? 16.066 -8.182 -8.394 1.00 85.81 89 ARG A CA 1
ATOM 707 C C . ARG A 1 89 ? 15.918 -9.199 -9.523 1.00 85.81 89 ARG A C 1
ATOM 709 O O . ARG A 1 89 ? 16.909 -9.523 -10.179 1.00 85.81 89 ARG A O 1
ATOM 716 N N . ALA A 1 90 ? 14.703 -9.697 -9.759 1.00 85.12 90 ALA A N 1
ATOM 717 C CA . ALA A 1 90 ? 14.424 -10.622 -10.853 1.00 85.12 90 ALA A CA 1
ATOM 718 C C . ALA A 1 90 ? 14.719 -9.977 -12.214 1.00 85.12 90 ALA A C 1
ATOM 720 O O . ALA A 1 90 ? 15.393 -10.581 -13.046 1.00 85.12 90 ALA A O 1
ATOM 721 N N . GLU A 1 91 ? 14.305 -8.728 -12.421 1.00 84.88 91 GLU A N 1
ATOM 722 C CA . GLU A 1 91 ? 14.585 -8.010 -13.663 1.00 84.88 91 GLU A CA 1
ATOM 723 C C . GLU A 1 91 ? 16.079 -7.730 -13.848 1.00 84.88 91 GLU A C 1
ATOM 725 O O . GLU A 1 91 ? 16.609 -7.937 -14.936 1.00 84.88 91 GLU A O 1
ATOM 730 N N . ALA A 1 92 ? 16.792 -7.323 -12.793 1.00 85.69 92 ALA A N 1
ATOM 731 C CA . ALA A 1 92 ? 18.241 -7.144 -12.859 1.00 85.69 92 ALA A CA 1
ATOM 732 C C . ALA A 1 92 ? 18.957 -8.450 -13.246 1.00 85.69 92 ALA A C 1
ATOM 734 O O . ALA A 1 92 ? 19.898 -8.434 -14.041 1.00 85.69 92 ALA A O 1
ATOM 735 N N . ARG A 1 93 ? 18.486 -9.591 -12.726 1.00 87.50 93 ARG A N 1
ATOM 736 C CA . ARG A 1 93 ? 18.990 -10.917 -13.100 1.00 87.50 93 ARG A CA 1
ATOM 737 C C . ARG A 1 93 ? 18.710 -11.229 -14.569 1.00 87.50 93 ARG A C 1
ATOM 739 O O . ARG A 1 93 ? 19.635 -11.612 -15.278 1.00 87.50 93 ARG A O 1
ATOM 746 N N . TRP A 1 94 ? 17.479 -11.019 -15.036 1.00 84.19 94 TRP A N 1
ATOM 747 C CA . TRP A 1 94 ? 17.120 -11.227 -16.440 1.00 84.19 94 TRP A CA 1
ATOM 748 C C . TRP A 1 94 ? 17.903 -10.316 -17.381 1.00 84.19 94 TRP A C 1
ATOM 750 O O . TRP A 1 94 ? 18.396 -10.795 -18.393 1.00 84.19 94 TRP A O 1
ATOM 760 N N . ARG A 1 95 ? 18.108 -9.039 -17.036 1.00 84.56 95 ARG A N 1
ATOM 761 C CA . ARG A 1 95 ? 18.951 -8.129 -17.827 1.00 84.56 95 ARG A CA 1
ATOM 762 C C . ARG A 1 95 ? 20.382 -8.638 -17.946 1.00 84.56 95 ARG A C 1
ATOM 764 O O . ARG A 1 95 ? 20.917 -8.591 -19.043 1.00 84.56 95 ARG A O 1
ATOM 771 N N . ARG A 1 96 ? 20.979 -9.146 -16.859 1.00 85.25 96 ARG A N 1
ATOM 772 C CA . ARG A 1 96 ? 22.329 -9.740 -16.889 1.00 85.25 96 ARG A CA 1
ATOM 773 C C . ARG A 1 96 ? 22.395 -10.971 -17.792 1.00 85.25 96 ARG A C 1
ATOM 775 O O . ARG A 1 96 ? 23.344 -11.116 -18.553 1.00 85.25 96 ARG A O 1
ATOM 782 N N . LEU A 1 97 ? 21.383 -11.837 -17.728 1.00 83.38 97 LEU A N 1
ATOM 783 C CA . LEU A 1 97 ? 21.292 -13.003 -18.609 1.00 83.38 97 LEU A CA 1
ATOM 784 C C . LEU A 1 97 ? 21.123 -12.571 -20.070 1.00 83.38 97 LEU A C 1
ATOM 786 O O . LEU A 1 97 ? 21.879 -13.001 -20.927 1.00 83.38 97 LEU A O 1
ATOM 790 N N . LEU A 1 98 ? 20.207 -11.651 -20.362 1.00 82.12 98 LEU A N 1
ATOM 791 C CA . LEU A 1 98 ? 19.965 -11.169 -21.724 1.00 82.12 98 LEU A CA 1
ATOM 792 C C . LEU A 1 98 ? 21.143 -10.364 -22.290 1.00 82.12 98 LEU A C 1
ATOM 794 O O . LEU A 1 98 ? 21.379 -10.422 -23.491 1.00 82.12 98 LEU A O 1
ATOM 798 N N . SER A 1 99 ? 21.915 -9.649 -21.463 1.00 78.38 99 SER A N 1
ATOM 799 C CA . SER A 1 99 ? 23.168 -9.015 -21.902 1.00 78.38 99 SER A CA 1
ATOM 800 C C . SER A 1 99 ? 24.255 -10.033 -22.227 1.00 78.38 99 SER A C 1
ATOM 802 O O . SER A 1 99 ? 25.105 -9.756 -23.059 1.00 78.38 99 SER A O 1
ATOM 804 N N . PHE A 1 100 ? 24.218 -11.207 -21.594 1.00 67.69 100 PHE A N 1
ATOM 805 C CA . PHE A 1 100 ? 25.125 -12.311 -21.901 1.00 67.69 100 PHE A CA 1
ATOM 806 C C . PHE A 1 100 ? 24.735 -13.028 -23.205 1.00 67.69 100 PHE A C 1
ATOM 808 O O . PHE A 1 100 ? 25.596 -13.531 -23.913 1.00 67.69 100 PHE A O 1
ATOM 815 N N . TRP A 1 101 ? 23.441 -13.034 -23.542 1.00 62.78 101 TRP A N 1
ATOM 816 C CA . TRP A 1 101 ? 22.906 -13.599 -24.789 1.00 62.78 101 TRP A CA 1
ATOM 817 C C . TRP A 1 101 ? 22.863 -12.595 -25.956 1.00 62.78 101 TRP A C 1
ATOM 819 O O . TRP A 1 101 ? 22.642 -12.990 -27.096 1.00 62.78 101 TRP A O 1
ATOM 829 N N . ARG A 1 102 ? 23.089 -11.300 -25.699 1.00 55.69 102 ARG A N 1
ATOM 830 C CA . ARG A 1 102 ? 23.370 -10.272 -26.715 1.00 55.69 102 ARG A CA 1
ATOM 831 C C . ARG A 1 102 ? 24.885 -10.157 -26.914 1.00 55.69 102 ARG A C 1
ATOM 833 O O . ARG A 1 102 ? 25.486 -9.160 -26.529 1.00 55.69 102 ARG A O 1
ATOM 840 N N . TRP A 1 103 ? 25.493 -11.167 -27.523 1.00 45.19 103 TRP A N 1
ATOM 841 C CA . TRP A 1 103 ? 26.783 -11.031 -28.205 1.00 45.19 103 TRP A CA 1
ATOM 842 C C . TRP A 1 103 ? 26.598 -11.548 -29.648 1.00 45.19 103 TRP A C 1
ATOM 844 O O . TRP A 1 103 ? 25.849 -12.514 -29.804 1.00 45.19 103 TRP A O 1
ATOM 854 N N . PRO A 1 104 ? 27.144 -10.865 -30.679 1.00 53.25 104 PRO A N 1
ATOM 855 C CA . PRO A 1 104 ? 27.000 -11.227 -32.098 1.00 53.25 104 PRO A CA 1
ATOM 856 C C . PRO A 1 104 ? 27.449 -12.649 -32.441 1.00 53.25 104 PRO A C 1
ATOM 858 O O . PRO A 1 104 ? 28.376 -13.154 -31.765 1.00 53.25 104 PRO A O 1
#

Sequence (104 aa):
MTDRPRMDPWRQLAARFRHGDITPIELRRVARAVDALPDDLHHIFCQCRFEGLSFAEIGEGLDISAEEARRKVAGIIALISHDTERQARAEARWRRLLSFWRWP

InterPro domains:
  IPR007630 RNA polymerase sigma-70 region 4 [PF04545] (34-71)
  IPR013324 RNA polymerase sigma factor, region 3/4-like [SSF88659] (25-77)
  IPR036388 Winged helix-like DNA-binding domain superfamily [G3DSA:1.10.10.10] (25-99)

Organism: Sphingobium yanoikuyae (NCBI:txid13690)

pLDDT: mean 78.87, std 14.55, range [34.84, 94.88]

Foldseek 3Di:
DPPPPPPDVVVVVVVCVVVVVADVVLVVLLVVLLVPDDPLLNVLQCCCPVVVDQLPRSCVVVVHDSVVSVVSNVVSVVSSVVSSVVVVVVVVVVVVVVVVVPDD